Protein AF-A0A8H9LMQ4-F1 (afdb_monomer_lite)

Structure (mmCIF, N/CA/C/O backbone):
data_AF-A0A8H9LMQ4-F1
#
_entry.id   AF-A0A8H9LMQ4-F1
#
loop_
_atom_site.group_PDB
_atom_site.id
_atom_site.type_symbol
_atom_site.label_atom_id
_atom_site.label_alt_id
_atom_site.label_comp_id
_atom_site.label_asym_id
_atom_site.label_entity_id
_atom_site.label_seq_id
_atom_site.pdbx_PDB_ins_code
_atom_site.Cartn_x
_atom_site.Cartn_y
_atom_site.Cartn_z
_atom_site.occupancy
_atom_site.B_iso_or_equiv
_atom_site.auth_seq_id
_atom_site.auth_comp_id
_atom_site.auth_asym_id
_atom_site.auth_atom_id
_atom_site.pdbx_PDB_model_num
ATOM 1 N N . MET A 1 1 ? 5.317 1.967 11.834 1.00 55.34 1 MET A N 1
ATOM 2 C CA . MET A 1 1 ? 4.112 1.880 10.982 1.00 55.34 1 MET A CA 1
ATOM 3 C C . MET A 1 1 ? 3.780 0.413 10.744 1.00 55.34 1 MET A C 1
ATOM 5 O O . MET A 1 1 ? 2.697 -0.001 11.139 1.00 55.34 1 MET A O 1
ATOM 9 N N . GLU A 1 2 ? 4.756 -0.375 10.290 1.00 48.47 2 GLU A N 1
ATOM 10 C CA . GLU A 1 2 ? 4.745 -1.843 10.146 1.00 48.47 2 GLU A CA 1
ATOM 11 C C . GLU A 1 2 ? 3.933 -2.634 11.199 1.00 48.47 2 GLU A C 1
ATOM 13 O O . GLU A 1 2 ? 2.965 -3.311 10.858 1.00 48.47 2 GLU A O 1
ATOM 18 N N . GLU A 1 3 ? 4.241 -2.498 12.494 1.00 51.88 3 GLU A N 1
ATOM 19 C CA . GLU A 1 3 ? 3.579 -3.272 13.563 1.00 51.88 3 GLU A CA 1
ATOM 20 C C . GLU A 1 3 ? 2.084 -2.925 13.730 1.00 51.88 3 GLU A C 1
ATOM 22 O O . GLU A 1 3 ? 1.262 -3.785 14.047 1.00 51.88 3 GLU A O 1
ATOM 27 N N . ARG A 1 4 ? 1.702 -1.672 13.435 1.00 57.72 4 ARG A N 1
ATOM 28 C CA . ARG A 1 4 ? 0.302 -1.217 13.477 1.00 57.72 4 ARG A CA 1
ATOM 29 C C . ARG A 1 4 ? -0.478 -1.655 12.240 1.00 57.72 4 ARG A C 1
ATOM 31 O O . ARG A 1 4 ? -1.635 -2.038 12.374 1.00 57.72 4 ARG A O 1
ATOM 38 N N . ALA A 1 5 ? 0.145 -1.644 11.061 1.00 56.69 5 ALA A N 1
ATOM 39 C CA . ALA A 1 5 ? -0.484 -2.105 9.825 1.00 56.69 5 ALA A CA 1
ATOM 40 C C . ALA A 1 5 ? -0.768 -3.616 9.867 1.00 56.69 5 ALA A C 1
ATOM 42 O O . ALA A 1 5 ? -1.863 -4.051 9.512 1.00 56.69 5 ALA A O 1
ATOM 43 N N . VAL A 1 6 ? 0.179 -4.411 10.377 1.00 56.31 6 VAL A N 1
ATOM 44 C CA . VAL A 1 6 ? 0.008 -5.862 10.553 1.00 56.31 6 VAL A CA 1
ATOM 45 C C . VAL A 1 6 ? -1.068 -6.179 11.598 1.00 56.31 6 VAL A C 1
ATOM 47 O O . VAL A 1 6 ? -1.927 -7.024 11.344 1.00 56.31 6 VAL A O 1
ATOM 50 N N . ALA A 1 7 ? -1.081 -5.486 12.742 1.00 59.19 7 ALA A N 1
ATOM 51 C CA . ALA A 1 7 ? -2.100 -5.681 13.779 1.00 59.19 7 ALA A CA 1
ATOM 52 C C . ALA A 1 7 ? -3.514 -5.304 13.301 1.00 59.19 7 ALA A C 1
ATOM 54 O O . ALA A 1 7 ? -4.489 -5.984 13.622 1.00 59.19 7 ALA A O 1
ATOM 55 N N . LEU A 1 8 ? -3.621 -4.248 12.497 1.00 62.69 8 LEU A N 1
ATOM 56 C CA . LEU A 1 8 ? -4.871 -3.815 11.887 1.00 62.69 8 LEU A CA 1
ATOM 57 C C . LEU A 1 8 ? -5.372 -4.803 10.822 1.00 62.69 8 LEU A C 1
ATOM 59 O O . LEU A 1 8 ? -6.556 -5.106 10.742 1.00 62.69 8 LEU A O 1
ATOM 63 N N . LEU A 1 9 ? -4.476 -5.356 10.011 1.00 60.47 9 LEU A N 1
ATOM 64 C CA . LEU A 1 9 ? -4.834 -6.392 9.041 1.00 60.47 9 LEU A CA 1
ATOM 65 C C . LEU A 1 9 ? -5.295 -7.682 9.718 1.00 60.47 9 LEU A C 1
ATOM 67 O O . LEU A 1 9 ? -6.270 -8.297 9.280 1.00 60.47 9 LEU A O 1
ATOM 71 N N . ALA A 1 10 ? -4.640 -8.050 10.821 1.00 57.91 10 ALA A N 1
ATOM 72 C CA . ALA A 1 10 ? -5.075 -9.153 11.664 1.00 57.91 10 ALA A CA 1
ATOM 73 C C . ALA A 1 10 ? -6.469 -8.893 12.266 1.00 57.91 10 ALA A C 1
ATOM 75 O O . ALA A 1 10 ? -7.289 -9.812 12.297 1.00 57.91 10 ALA A O 1
ATOM 76 N N . SER A 1 11 ? -6.780 -7.657 12.682 1.00 57.47 11 SER A N 1
ATOM 77 C CA . SER A 1 11 ? -8.108 -7.303 13.210 1.00 57.47 11 SER A CA 1
ATOM 78 C C . SER A 1 11 ? -9.201 -7.255 12.135 1.00 57.47 11 SER A C 1
ATOM 80 O O . SER A 1 11 ? -10.357 -7.547 12.434 1.00 57.47 11 SER A O 1
ATOM 82 N N . LEU A 1 12 ? -8.844 -6.986 10.876 1.00 62.91 12 LEU A N 1
ATOM 83 C CA . LEU A 1 12 ? -9.743 -7.072 9.717 1.00 62.91 12 LEU A CA 1
ATOM 84 C C . LEU A 1 12 ? -9.986 -8.517 9.236 1.00 62.91 12 LEU A C 1
ATOM 86 O O . LEU A 1 12 ? -10.735 -8.727 8.282 1.00 62.91 12 LEU A O 1
ATOM 90 N N . GLY A 1 13 ? -9.366 -9.522 9.867 1.00 55.34 13 GLY A N 1
ATOM 91 C CA . GLY A 1 13 ? -9.514 -10.935 9.498 1.00 55.34 13 GLY A CA 1
ATOM 92 C C . GLY A 1 13 ? -8.835 -11.311 8.176 1.00 55.34 13 GLY A C 1
ATOM 93 O O . GLY A 1 13 ? -9.079 -12.392 7.634 1.00 55.34 13 GLY A O 1
ATOM 94 N N . LEU A 1 14 ? -7.978 -10.436 7.648 1.00 58.44 14 LEU A N 1
ATOM 95 C CA . LEU A 1 14 ? -7.230 -10.658 6.418 1.00 58.44 14 LEU A CA 1
ATOM 96 C C . LEU A 1 14 ? -5.926 -11.376 6.773 1.00 58.44 14 LEU A C 1
ATOM 98 O O . LEU A 1 14 ? -4.919 -10.751 7.095 1.00 58.44 14 LEU A O 1
ATOM 102 N N . GLY A 1 15 ? -5.947 -12.710 6.754 1.00 53.09 15 GLY A N 1
ATOM 103 C CA . GLY A 1 15 ? -4.730 -13.507 6.909 1.00 53.09 15 GLY A CA 1
ATOM 104 C C . GLY A 1 15 ? -3.710 -13.142 5.826 1.00 53.09 15 GLY A C 1
ATOM 105 O O . GLY A 1 15 ? -3.969 -13.353 4.641 1.00 53.09 15 GLY A O 1
ATOM 106 N N . LEU A 1 16 ? -2.573 -12.571 6.227 1.00 57.28 16 LEU A N 1
ATOM 107 C CA . LEU A 1 16 ? -1.495 -12.193 5.315 1.00 57.28 16 LEU A CA 1
ATOM 108 C C . LEU A 1 16 ? -0.723 -13.443 4.897 1.00 57.28 16 LEU A C 1
ATOM 110 O O . LEU A 1 16 ? -0.191 -14.153 5.748 1.00 57.28 16 LEU A O 1
ATOM 114 N N . ASP A 1 17 ? -0.618 -13.695 3.592 1.00 57.97 17 ASP A N 1
ATOM 115 C CA . ASP A 1 17 ? 0.272 -14.755 3.099 1.00 57.97 17 ASP A CA 1
ATOM 116 C C . ASP A 1 17 ? 1.736 -14.296 3.118 1.00 57.97 17 ASP A C 1
ATOM 118 O O . ASP A 1 17 ? 2.654 -15.114 3.206 1.00 57.97 17 ASP A O 1
ATOM 122 N N . ARG A 1 18 ? 1.967 -12.980 3.009 1.00 57.53 18 ARG A N 1
ATOM 123 C CA . ARG A 1 18 ? 3.300 -12.378 3.039 1.00 57.53 18 ARG A CA 1
ATOM 124 C C . ARG A 1 18 ? 3.230 -10.903 3.433 1.00 57.53 18 ARG A C 1
ATOM 126 O O . ARG A 1 18 ? 2.460 -10.146 2.846 1.00 57.53 18 ARG A O 1
ATOM 133 N N . THR A 1 19 ? 4.093 -10.496 4.358 1.00 55.53 19 THR A N 1
ATOM 134 C CA . THR A 1 19 ? 4.447 -9.086 4.567 1.00 55.53 19 THR A CA 1
ATOM 135 C C . THR A 1 19 ? 5.739 -8.823 3.808 1.00 55.53 19 THR A C 1
ATOM 137 O O . THR A 1 19 ? 6.712 -9.561 3.975 1.00 55.53 19 THR A O 1
ATOM 140 N N . VAL A 1 20 ? 5.747 -7.820 2.938 1.00 60.34 20 VAL A N 1
ATOM 141 C CA . VAL A 1 20 ? 6.957 -7.357 2.256 1.00 60.34 20 VAL A CA 1
ATOM 142 C C . VAL A 1 20 ? 7.180 -5.915 2.710 1.00 60.34 20 VAL A C 1
ATOM 144 O O . VAL A 1 20 ? 6.346 -5.055 2.454 1.00 60.34 20 VAL A O 1
ATOM 147 N N . GLY A 1 21 ? 8.261 -5.682 3.456 1.00 59.62 21 GLY A N 1
ATOM 148 C CA . GLY A 1 21 ? 8.653 -4.346 3.917 1.00 59.62 21 GLY A CA 1
ATOM 149 C C . GLY A 1 21 ? 9.302 -3.511 2.807 1.00 59.62 21 GLY A C 1
ATOM 150 O O . GLY A 1 21 ? 9.075 -3.758 1.620 1.00 59.62 21 GLY A O 1
ATOM 151 N N . GLU A 1 22 ? 10.151 -2.556 3.195 1.00 51.06 22 GLU A N 1
ATOM 152 C CA . GLU A 1 22 ? 10.853 -1.669 2.260 1.00 51.06 22 GLU A CA 1
ATOM 153 C C . GLU A 1 22 ? 11.614 -2.464 1.184 1.00 51.06 22 GLU A C 1
ATOM 155 O O . GLU A 1 22 ? 12.500 -3.276 1.477 1.00 51.06 22 GLU A O 1
ATOM 160 N N . VAL A 1 23 ? 11.306 -2.198 -0.087 1.00 57.22 23 VAL A N 1
ATOM 161 C CA . VAL A 1 23 ? 12.050 -2.760 -1.216 1.00 57.22 23 VAL A CA 1
ATOM 162 C C . VAL A 1 23 ? 13.326 -1.945 -1.403 1.00 57.22 23 VAL A C 1
ATOM 164 O O . VAL A 1 23 ? 13.357 -0.953 -2.122 1.00 57.22 23 VAL A O 1
ATOM 167 N N . SER A 1 24 ? 14.396 -2.347 -0.722 1.00 43.03 24 SER A N 1
ATOM 168 C CA . SER A 1 24 ? 15.693 -1.675 -0.835 1.00 43.03 24 SER A CA 1
ATOM 169 C C . SER A 1 24 ? 16.546 -2.269 -1.959 1.00 43.03 24 SER A C 1
ATOM 171 O O . SER A 1 24 ? 16.903 -3.447 -1.928 1.00 43.03 24 SER A O 1
ATOM 173 N N . GLY A 1 25 ? 16.945 -1.421 -2.910 1.00 44.28 25 GLY A N 1
ATOM 174 C CA . GLY A 1 25 ? 17.894 -1.750 -3.978 1.00 44.28 25 GLY A CA 1
ATOM 175 C C . GLY A 1 25 ? 17.208 -2.127 -5.289 1.00 44.28 25 GLY A C 1
ATOM 176 O O . GLY A 1 25 ? 16.215 -2.842 -5.282 1.00 44.28 25 GLY A O 1
ATOM 177 N N . GLY A 1 26 ? 17.747 -1.633 -6.412 1.00 48.75 26 GLY A N 1
ATOM 178 C CA . GLY A 1 26 ? 17.183 -1.694 -7.775 1.00 48.75 26 GLY A CA 1
ATOM 179 C C . GLY A 1 26 ? 17.034 -3.085 -8.412 1.00 48.75 26 GLY A C 1
ATOM 180 O O . GLY A 1 26 ? 17.274 -3.250 -9.606 1.00 48.75 26 GLY A O 1
ATOM 181 N N . GLY A 1 27 ? 16.680 -4.099 -7.625 1.00 51.47 27 GLY A N 1
ATOM 182 C CA . GLY A 1 27 ? 16.221 -5.401 -8.081 1.00 51.47 27 GLY A CA 1
ATOM 183 C C . GLY A 1 27 ? 14.693 -5.466 -8.130 1.00 51.47 27 GLY A C 1
ATOM 184 O O . GLY A 1 27 ? 13.991 -4.866 -7.320 1.00 51.47 27 GLY A O 1
ATOM 185 N N . SER A 1 28 ? 14.172 -6.238 -9.082 1.00 58.12 28 SER A N 1
ATOM 186 C CA . SER A 1 28 ? 12.753 -6.591 -9.133 1.00 58.12 28 SER A CA 1
ATOM 187 C C . SER A 1 28 ? 12.396 -7.452 -7.920 1.00 58.12 28 SER A C 1
ATOM 189 O O . SER A 1 28 ? 13.034 -8.480 -7.687 1.00 58.12 28 SER A O 1
ATOM 191 N N . VAL A 1 29 ? 11.374 -7.059 -7.154 1.00 64.19 29 VAL A N 1
ATOM 192 C CA . VAL A 1 29 ? 10.787 -7.941 -6.137 1.00 64.19 29 VAL A CA 1
ATOM 193 C C . VAL A 1 29 ? 9.787 -8.862 -6.823 1.00 64.19 29 VAL A C 1
ATOM 195 O O . VAL A 1 29 ? 8.759 -8.384 -7.308 1.00 64.19 29 VAL A O 1
ATOM 198 N N . PRO A 1 30 ? 10.040 -10.182 -6.864 1.00 65.31 30 PRO A N 1
ATOM 199 C CA . PRO A 1 30 ? 9.073 -11.123 -7.397 1.00 65.31 30 PRO A CA 1
ATOM 200 C C . PRO A 1 30 ? 7.872 -11.200 -6.448 1.00 65.31 30 PRO A C 1
ATOM 202 O O . PRO A 1 30 ? 7.944 -11.778 -5.357 1.00 65.31 30 PRO A O 1
ATOM 205 N N . LEU A 1 31 ? 6.758 -10.605 -6.874 1.00 68.38 31 LEU A N 1
ATOM 206 C CA . LEU A 1 31 ? 5.472 -10.754 -6.208 1.00 68.38 31 LEU A CA 1
ATOM 207 C C . LEU A 1 31 ? 4.856 -12.110 -6.583 1.00 68.38 31 LEU A C 1
ATOM 209 O O . LEU A 1 31 ? 4.936 -12.530 -7.740 1.00 68.38 31 LEU A O 1
ATOM 213 N N . PRO A 1 32 ? 4.236 -12.829 -5.633 1.00 65.94 32 PRO A N 1
ATOM 214 C CA . PRO A 1 32 ? 3.458 -14.012 -5.973 1.00 65.94 32 PRO A CA 1
ATOM 215 C C . PRO A 1 32 ? 2.304 -13.620 -6.907 1.00 65.94 32 PRO A C 1
ATOM 217 O O . PRO A 1 32 ? 1.667 -12.591 -6.719 1.00 65.94 32 PRO A O 1
ATOM 220 N N . ALA A 1 33 ? 1.989 -14.459 -7.896 1.00 62.94 33 ALA A N 1
ATOM 221 C CA . ALA A 1 33 ? 0.938 -14.150 -8.873 1.00 62.94 33 ALA A CA 1
ATOM 222 C C . ALA A 1 33 ? -0.489 -14.157 -8.279 1.00 62.94 33 ALA A C 1
ATOM 224 O O . ALA A 1 33 ? -1.416 -13.599 -8.868 1.00 62.94 33 ALA A O 1
ATOM 225 N N . ARG A 1 34 ? -0.695 -14.844 -7.144 1.00 65.56 34 ARG A N 1
ATOM 226 C CA . ARG A 1 34 ? -2.007 -15.016 -6.490 1.00 65.56 34 ARG A CA 1
ATOM 227 C C . ARG A 1 34 ? -1.901 -15.116 -4.957 1.00 65.56 34 ARG A C 1
ATOM 229 O O . ARG A 1 34 ? -2.223 -16.172 -4.411 1.00 65.56 34 ARG A O 1
ATOM 236 N N . PRO A 1 35 ? -1.429 -14.079 -4.247 1.00 67.25 35 PRO A N 1
ATOM 237 C CA . PRO A 1 35 ? -1.579 -14.039 -2.798 1.00 67.25 35 PRO A CA 1
ATOM 238 C C . PRO A 1 35 ? -3.068 -13.900 -2.448 1.00 67.25 35 PRO A C 1
ATOM 240 O O . PRO A 1 35 ? -3.842 -13.334 -3.215 1.00 67.25 35 PRO A O 1
ATOM 243 N N . ARG A 1 36 ? -3.491 -14.395 -1.290 1.00 68.94 36 ARG A N 1
ATOM 244 C CA . ARG A 1 36 ? -4.779 -14.052 -0.674 1.00 68.94 36 ARG A CA 1
ATOM 245 C C . ARG A 1 36 ? -4.739 -12.613 -0.174 1.00 68.94 36 ARG A C 1
ATOM 247 O O . ARG A 1 36 ? -5.671 -11.869 -0.460 1.00 68.94 36 ARG A O 1
ATOM 254 N N . ALA A 1 37 ? -3.646 -12.220 0.488 1.00 72.12 37 ALA A N 1
ATOM 255 C CA . ALA A 1 37 ? -3.375 -10.843 0.894 1.00 72.12 37 ALA A CA 1
ATOM 256 C C . ALA A 1 37 ? -1.864 -10.532 0.935 1.00 72.12 37 ALA A C 1
ATOM 258 O O . ALA A 1 37 ? -1.080 -11.341 1.441 1.00 72.12 37 ALA A O 1
ATOM 259 N N . LEU A 1 38 ? -1.467 -9.363 0.418 1.00 76.62 38 LEU A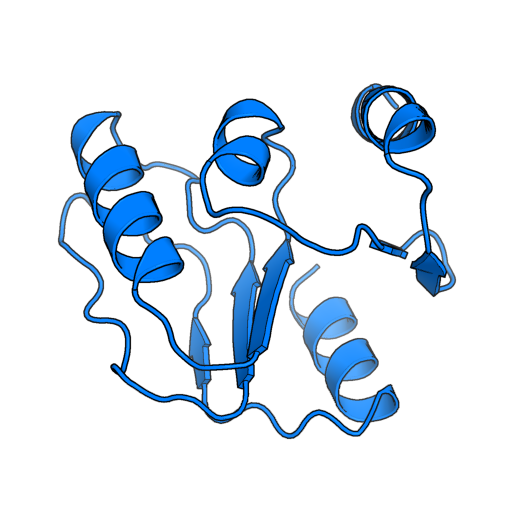 N 1
ATOM 260 C CA . LEU A 1 38 ? -0.105 -8.814 0.458 1.00 76.62 38 LEU A CA 1
ATOM 261 C C . LEU A 1 38 ? -0.115 -7.448 1.163 1.00 76.62 38 LEU A C 1
ATOM 263 O O . LEU A 1 38 ? -0.897 -6.580 0.779 1.00 76.62 38 LEU A O 1
ATOM 267 N N . LEU A 1 39 ? 0.769 -7.257 2.147 1.00 79.81 39 LEU A N 1
ATOM 268 C CA . LEU A 1 39 ? 1.038 -5.957 2.773 1.00 79.81 39 LEU A CA 1
ATOM 269 C C . LEU A 1 39 ? 2.377 -5.403 2.281 1.00 79.81 39 LEU A C 1
ATOM 271 O O . LEU A 1 39 ? 3.383 -6.112 2.349 1.00 79.81 39 LEU A O 1
ATOM 275 N N . LEU A 1 40 ? 2.370 -4.142 1.852 1.00 78.50 40 LEU A N 1
ATOM 276 C CA . LEU A 1 40 ? 3.548 -3.354 1.506 1.00 78.50 40 LEU A CA 1
ATOM 277 C C . LEU A 1 40 ? 3.644 -2.107 2.383 1.00 78.50 40 LEU A C 1
ATOM 279 O O . LEU A 1 40 ? 2.730 -1.287 2.349 1.00 78.50 40 LEU A O 1
ATOM 283 N N . ASP A 1 41 ? 4.741 -1.956 3.127 1.00 78.00 41 ASP A N 1
ATOM 284 C CA . ASP A 1 41 ? 5.059 -0.737 3.888 1.00 78.00 41 ASP A CA 1
ATOM 285 C C . ASP A 1 41 ? 6.205 0.002 3.189 1.00 78.00 41 ASP A C 1
ATOM 287 O O . ASP A 1 41 ? 7.287 -0.557 3.005 1.00 78.00 41 ASP A O 1
ATOM 291 N N . GLU A 1 42 ? 5.945 1.231 2.743 1.00 79.94 42 GLU A N 1
ATOM 292 C CA . GLU A 1 42 ? 6.906 2.101 2.056 1.00 79.94 42 GLU A CA 1
ATOM 293 C C . GLU A 1 42 ? 7.622 1.445 0.847 1.00 79.94 42 GLU A C 1
ATOM 295 O O . GLU A 1 42 ? 8.842 1.549 0.692 1.00 79.94 42 GLU A O 1
ATOM 300 N N . PRO A 1 43 ? 6.904 0.763 -0.073 1.00 75.31 43 PRO A N 1
ATOM 301 C CA . PRO A 1 43 ? 7.542 -0.122 -1.050 1.00 75.31 43 PRO A CA 1
ATOM 302 C C . PRO A 1 43 ? 8.258 0.608 -2.194 1.00 75.31 43 PRO A C 1
ATOM 304 O O . PRO A 1 43 ? 9.080 0.007 -2.877 1.00 75.31 43 PRO A O 1
ATOM 307 N N . ALA A 1 44 ? 7.950 1.887 -2.422 1.00 77.94 44 ALA A N 1
ATOM 308 C CA . ALA A 1 44 ? 8.635 2.731 -3.403 1.00 77.94 44 ALA A CA 1
ATOM 309 C C . ALA A 1 44 ? 9.814 3.511 -2.798 1.00 77.94 44 ALA A C 1
ATOM 311 O O . ALA A 1 44 ? 10.546 4.196 -3.518 1.00 77.94 44 ALA A O 1
ATOM 312 N N . ARG A 1 45 ? 10.005 3.433 -1.478 1.00 78.31 45 ARG A N 1
ATOM 313 C CA . ARG A 1 45 ? 11.037 4.189 -0.779 1.00 78.31 45 ARG A CA 1
ATOM 314 C C . ARG A 1 45 ? 12.415 3.716 -1.239 1.00 78.31 45 ARG A C 1
ATOM 316 O O . ARG A 1 45 ? 12.679 2.523 -1.317 1.00 78.31 45 ARG A O 1
ATOM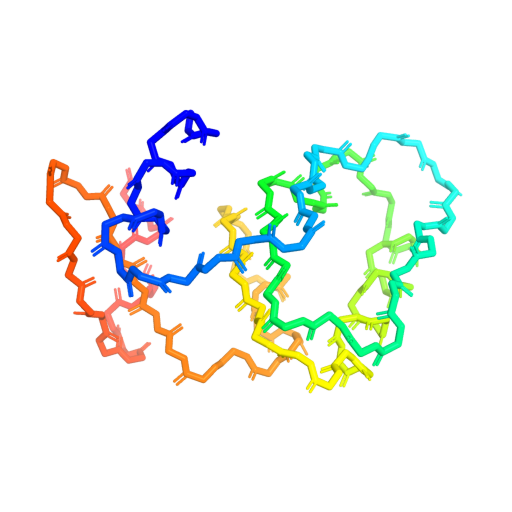 323 N N . HIS A 1 46 ? 13.293 4.668 -1.557 1.00 78.31 46 HIS A N 1
ATOM 324 C CA . HIS A 1 46 ? 14.649 4.427 -2.084 1.00 78.31 46 HIS A CA 1
ATOM 325 C C . HIS A 1 46 ? 14.725 3.765 -3.468 1.00 78.31 46 HIS A C 1
ATOM 327 O O . HIS A 1 46 ? 15.828 3.455 -3.924 1.00 78.31 46 HIS A O 1
ATOM 333 N N . LEU A 1 47 ? 13.598 3.571 -4.161 1.00 80.12 47 LEU A N 1
ATOM 334 C CA . LEU A 1 47 ? 13.596 3.056 -5.526 1.00 80.12 47 LEU A CA 1
ATOM 335 C C . LEU A 1 47 ? 13.863 4.164 -6.545 1.00 80.12 47 LEU A C 1
ATOM 337 O O . LEU A 1 47 ? 13.366 5.285 -6.441 1.00 80.12 47 LEU A O 1
ATOM 341 N N . ASP A 1 48 ? 14.619 3.825 -7.589 1.00 84.75 48 ASP A N 1
ATOM 342 C CA . ASP A 1 48 ? 14.701 4.678 -8.768 1.00 84.75 48 ASP A CA 1
ATOM 343 C C . ASP A 1 48 ? 13.406 4.600 -9.598 1.00 84.75 48 ASP A C 1
ATOM 345 O O . ASP A 1 48 ? 12.575 3.699 -9.455 1.00 84.75 48 ASP A O 1
ATOM 349 N N . ARG A 1 49 ? 13.232 5.541 -10.531 1.00 83.50 49 ARG A N 1
ATOM 350 C CA . ARG A 1 49 ? 12.024 5.601 -11.372 1.00 83.50 49 ARG A CA 1
ATOM 351 C C . ARG A 1 49 ? 11.783 4.328 -12.190 1.00 83.50 49 ARG A C 1
ATOM 353 O O . ARG A 1 49 ? 10.641 4.063 -12.558 1.00 83.50 49 ARG A O 1
ATOM 360 N N . ALA A 1 50 ? 12.829 3.588 -12.556 1.00 84.25 50 ALA A N 1
ATOM 361 C CA . ALA A 1 50 ? 12.677 2.356 -13.326 1.00 84.25 50 ALA A CA 1
ATOM 362 C C . ALA A 1 50 ? 12.125 1.227 -12.450 1.00 84.25 50 ALA A C 1
ATOM 364 O O . ALA A 1 50 ? 11.196 0.533 -12.862 1.00 84.25 50 ALA A O 1
ATOM 365 N N . SER A 1 51 ? 12.636 1.120 -11.230 1.00 82.69 51 SER A N 1
ATOM 366 C CA . SER A 1 51 ? 12.232 0.153 -10.214 1.00 82.69 51 SER A CA 1
ATOM 367 C C . SER A 1 51 ? 10.811 0.430 -9.722 1.00 82.69 51 SER A C 1
ATOM 369 O O . SER A 1 51 ? 10.014 -0.499 -9.629 1.00 82.69 51 SER A O 1
ATOM 371 N N . VAL A 1 52 ? 10.439 1.705 -9.534 1.00 84.19 52 VAL A N 1
ATOM 372 C CA . VAL A 1 52 ? 9.050 2.100 -9.226 1.00 84.19 52 VAL A CA 1
ATOM 373 C C . VAL A 1 52 ? 8.087 1.619 -10.313 1.00 84.19 52 VAL A C 1
ATOM 375 O O . VAL A 1 52 ? 7.070 1.007 -10.003 1.00 84.19 52 VAL A O 1
ATOM 378 N N . ARG A 1 53 ? 8.416 1.816 -11.599 1.00 84.56 53 ARG A N 1
ATOM 379 C CA . ARG A 1 53 ? 7.565 1.338 -12.706 1.00 84.56 53 ARG A CA 1
ATOM 380 C C . ARG A 1 53 ? 7.411 -0.182 -12.713 1.00 84.56 53 ARG A C 1
ATOM 382 O O . ARG A 1 53 ? 6.311 -0.673 -12.953 1.00 84.56 53 ARG A O 1
ATOM 389 N N . GLN A 1 54 ? 8.493 -0.919 -12.464 1.00 83.00 54 GLN A N 1
ATOM 390 C CA . GLN A 1 54 ? 8.445 -2.382 -12.397 1.00 83.00 54 GLN A CA 1
ATOM 391 C C . GLN A 1 54 ? 7.578 -2.866 -11.234 1.00 83.00 54 GLN A C 1
ATOM 393 O O . GLN A 1 54 ? 6.736 -3.742 -11.425 1.00 83.00 54 GLN A O 1
ATOM 398 N N . LEU A 1 55 ? 7.752 -2.268 -10.054 1.00 83.38 55 LEU A N 1
ATOM 399 C CA . LEU A 1 55 ? 6.958 -2.575 -8.872 1.00 83.38 55 LEU A CA 1
ATOM 400 C C . LEU A 1 55 ? 5.473 -2.313 -9.128 1.00 83.38 55 LEU A C 1
ATOM 402 O O . LEU A 1 55 ? 4.655 -3.203 -8.921 1.00 83.38 55 LEU A O 1
ATOM 406 N N . THR A 1 56 ? 5.122 -1.134 -9.638 1.00 84.31 56 THR A N 1
ATOM 407 C CA . THR A 1 56 ? 3.738 -0.803 -9.982 1.00 84.31 56 THR A CA 1
ATOM 408 C C . THR A 1 56 ? 3.139 -1.809 -10.963 1.00 84.31 56 THR A C 1
ATOM 410 O O . THR A 1 56 ? 2.026 -2.277 -10.737 1.00 84.31 56 THR A O 1
ATOM 413 N N . SER A 1 57 ? 3.868 -2.178 -12.022 1.00 84.50 57 SER A N 1
ATOM 414 C CA . SER A 1 57 ? 3.393 -3.167 -13.001 1.00 84.50 57 SER A CA 1
ATOM 415 C C . SER A 1 57 ? 3.100 -4.513 -12.333 1.00 84.50 57 SER A C 1
ATOM 417 O O . SER A 1 57 ? 2.036 -5.096 -12.539 1.00 84.50 57 SER A O 1
ATOM 419 N N . ALA A 1 58 ? 3.998 -4.981 -11.463 1.00 82.06 58 ALA A N 1
ATOM 420 C CA . ALA A 1 58 ? 3.793 -6.219 -10.719 1.00 82.06 58 ALA A CA 1
ATOM 421 C C . ALA A 1 58 ? 2.578 -6.131 -9.775 1.00 82.06 58 ALA A C 1
ATOM 423 O O . ALA A 1 58 ? 1.836 -7.103 -9.629 1.00 82.06 58 ALA A O 1
ATOM 424 N N . LEU A 1 59 ? 2.339 -4.965 -9.164 1.00 82.38 59 LEU A N 1
ATOM 425 C CA . LEU A 1 59 ? 1.177 -4.738 -8.303 1.00 82.38 59 LEU A CA 1
ATOM 426 C C . LEU A 1 59 ? -0.136 -4.742 -9.084 1.00 82.38 59 LEU A C 1
ATOM 428 O O . LEU A 1 59 ? -1.100 -5.339 -8.612 1.00 82.38 59 LEU A O 1
ATOM 432 N N . THR A 1 60 ? -0.167 -4.164 -10.288 1.00 82.25 60 THR A N 1
ATOM 433 C CA . THR A 1 60 ? -1.360 -4.203 -11.153 1.00 82.25 60 THR A CA 1
ATOM 434 C C . THR A 1 60 ? -1.715 -5.613 -11.632 1.00 82.25 60 THR A C 1
ATOM 436 O O . THR A 1 60 ? -2.877 -5.899 -11.911 1.00 82.25 60 THR A O 1
ATOM 439 N N . GLU A 1 61 ? -0.734 -6.514 -11.712 1.00 81.44 61 GLU A N 1
ATOM 440 C CA . GLU A 1 61 ? -0.942 -7.912 -12.110 1.00 81.44 61 GLU A CA 1
ATOM 441 C C . GLU A 1 61 ? -1.311 -8.828 -10.932 1.00 81.44 61 GLU A C 1
ATOM 443 O O . GLU A 1 61 ? -1.730 -9.975 -11.136 1.00 81.44 61 GLU A O 1
ATOM 448 N N . CYS A 1 62 ? -1.185 -8.335 -9.696 1.00 77.44 62 CYS A N 1
ATOM 449 C CA . CYS A 1 62 ? -1.490 -9.086 -8.489 1.00 77.44 62 CYS A CA 1
ATOM 450 C C . CYS A 1 62 ? -2.998 -9.363 -8.395 1.00 77.44 62 CYS A C 1
ATOM 452 O O . CYS A 1 62 ? -3.812 -8.456 -8.247 1.00 77.44 62 CYS A O 1
ATOM 454 N N . ARG A 1 63 ? -3.392 -10.641 -8.447 1.00 74.00 63 ARG A N 1
ATOM 455 C CA . ARG A 1 63 ? -4.810 -11.059 -8.391 1.00 74.00 63 ARG A CA 1
ATOM 456 C C . ARG A 1 63 ? -5.345 -11.266 -6.966 1.00 74.00 63 ARG A C 1
ATOM 458 O O . ARG A 1 63 ? -6.375 -11.916 -6.796 1.00 74.00 63 ARG A O 1
ATOM 465 N N . GLY A 1 64 ? -4.615 -10.784 -5.963 1.00 76.12 64 GLY A N 1
ATOM 466 C CA . GLY A 1 64 ? -4.929 -10.911 -4.539 1.00 76.12 64 GLY A CA 1
ATOM 467 C C . GLY A 1 64 ? -5.432 -9.620 -3.905 1.00 76.12 64 GLY A C 1
ATOM 468 O O . GLY A 1 64 ? -5.467 -8.579 -4.557 1.00 76.12 64 GLY A O 1
ATOM 469 N N . ALA A 1 65 ? -5.770 -9.663 -2.613 1.00 80.25 65 ALA A N 1
ATOM 470 C CA . ALA A 1 65 ? -5.931 -8.430 -1.851 1.00 80.25 65 ALA A CA 1
ATOM 471 C C . ALA A 1 65 ? -4.557 -7.770 -1.659 1.00 80.25 65 ALA A C 1
ATOM 473 O O . ALA A 1 65 ? -3.588 -8.427 -1.274 1.00 80.25 65 ALA A O 1
ATOM 474 N N . LEU A 1 66 ? -4.472 -6.473 -1.926 1.00 79.44 66 LEU A N 1
ATOM 475 C CA . LEU A 1 66 ? -3.255 -5.692 -1.764 1.00 79.44 66 LEU A CA 1
ATOM 476 C C . LEU A 1 66 ? -3.533 -4.557 -0.779 1.00 79.44 66 LEU A C 1
ATOM 478 O O . LEU A 1 66 ? -4.431 -3.750 -1.018 1.00 79.44 66 LEU A O 1
ATOM 482 N N . LEU A 1 67 ? -2.757 -4.487 0.301 1.00 81.81 67 LEU A N 1
ATOM 483 C CA . LEU A 1 67 ? -2.692 -3.313 1.162 1.00 81.81 67 LEU A CA 1
ATOM 484 C C . LEU A 1 67 ? -1.330 -2.646 0.982 1.00 81.81 67 LEU A C 1
ATOM 486 O O . LEU A 1 67 ? -0.289 -3.276 1.159 1.00 81.81 67 LEU A O 1
ATOM 490 N N . VAL A 1 68 ? -1.352 -1.364 0.635 1.00 82.69 68 VAL A N 1
ATOM 491 C CA . VAL A 1 68 ? -0.153 -0.548 0.451 1.00 82.69 68 VAL A CA 1
ATOM 492 C C . VAL A 1 68 ? -0.217 0.622 1.418 1.00 82.69 68 VAL A C 1
ATOM 494 O O . VAL A 1 68 ? -1.159 1.410 1.365 1.00 82.69 68 VAL A O 1
ATOM 497 N N . ALA A 1 69 ? 0.783 0.734 2.283 1.00 82.56 69 ALA A N 1
ATOM 498 C CA . ALA A 1 69 ? 1.051 1.914 3.086 1.00 82.56 69 ALA A CA 1
ATOM 499 C C . ALA A 1 69 ? 2.206 2.677 2.430 1.00 82.56 69 ALA A C 1
ATOM 501 O O . ALA A 1 69 ? 3.306 2.151 2.279 1.00 82.56 69 ALA A O 1
ATOM 502 N N . ALA A 1 70 ? 1.935 3.897 1.979 1.00 80.81 70 ALA A N 1
ATOM 503 C CA . ALA A 1 70 ? 2.938 4.800 1.431 1.00 80.81 70 ALA A CA 1
ATOM 504 C C . ALA A 1 70 ? 2.485 6.247 1.644 1.00 80.81 70 ALA A C 1
ATOM 506 O O . ALA A 1 70 ? 1.287 6.519 1.738 1.00 80.81 70 ALA A O 1
ATOM 507 N N . HIS A 1 71 ? 3.437 7.173 1.671 1.00 81.31 71 HIS A N 1
ATOM 508 C CA . HIS A 1 71 ? 3.169 8.614 1.712 1.00 81.31 71 HIS A CA 1
ATOM 509 C C . HIS A 1 71 ? 3.161 9.270 0.316 1.00 81.31 71 HIS A C 1
ATOM 511 O O . HIS A 1 71 ? 2.766 10.425 0.179 1.00 81.31 71 HIS A O 1
ATOM 517 N N . ASP A 1 72 ? 3.580 8.549 -0.731 1.00 82.44 72 ASP A N 1
ATOM 518 C CA . ASP A 1 72 ? 3.638 9.055 -2.107 1.00 82.44 72 ASP A CA 1
ATOM 519 C C . ASP A 1 72 ? 2.326 8.798 -2.875 1.00 82.44 72 ASP A C 1
ATOM 521 O O . ASP A 1 72 ? 2.001 7.676 -3.278 1.00 82.44 72 ASP A O 1
ATOM 525 N N . LEU A 1 73 ? 1.580 9.877 -3.118 1.00 80.25 73 LEU A N 1
ATOM 526 C CA . LEU A 1 73 ? 0.323 9.877 -3.868 1.00 80.25 73 LEU A CA 1
ATOM 527 C C . LEU A 1 73 ? 0.486 9.504 -5.345 1.00 80.25 73 LEU A C 1
ATOM 529 O O . LEU A 1 73 ? -0.412 8.873 -5.911 1.00 80.25 73 LEU A O 1
ATOM 533 N N . GLU A 1 74 ? 1.588 9.894 -5.989 1.00 81.44 74 GLU A N 1
ATOM 534 C CA . GLU A 1 74 ? 1.828 9.559 -7.397 1.00 81.44 74 GLU A CA 1
ATOM 535 C C . GLU A 1 74 ? 2.022 8.053 -7.557 1.00 81.44 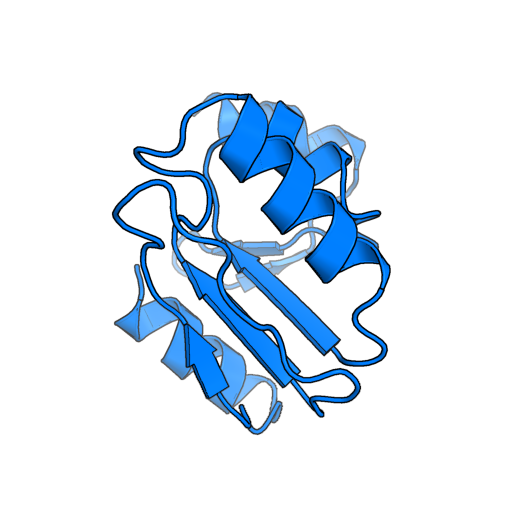74 GLU A C 1
ATOM 537 O O . GLU A 1 74 ? 1.450 7.445 -8.467 1.00 81.44 74 GLU A O 1
ATOM 542 N N . PHE A 1 75 ? 2.749 7.437 -6.624 1.00 83.75 75 PHE A N 1
ATOM 543 C CA . PHE A 1 75 ? 2.883 5.987 -6.561 1.00 83.75 75 PHE A CA 1
ATOM 544 C C . PHE A 1 75 ? 1.529 5.304 -6.324 1.00 83.75 75 PHE A C 1
ATOM 546 O O . PHE A 1 75 ? 1.149 4.423 -7.096 1.00 83.75 75 PHE A O 1
ATOM 553 N N . LEU A 1 76 ? 0.764 5.734 -5.313 1.00 83.25 76 LEU A N 1
ATOM 554 C CA . LEU A 1 76 ? -0.509 5.102 -4.933 1.00 83.25 76 LEU A CA 1
ATOM 555 C C . LEU A 1 76 ? -1.617 5.243 -5.987 1.00 83.25 76 LEU A C 1
ATOM 557 O O . LEU A 1 76 ? -2.529 4.421 -6.038 1.00 83.25 76 LEU A O 1
ATOM 561 N N . ARG A 1 77 ? -1.546 6.236 -6.876 1.00 81.94 77 ARG A N 1
ATOM 562 C CA . ARG A 1 77 ? -2.483 6.356 -8.010 1.00 81.94 77 ARG A CA 1
ATOM 563 C C . ARG A 1 77 ? -2.273 5.288 -9.076 1.00 81.94 77 ARG A C 1
ATOM 565 O O . ARG A 1 77 ? -3.189 4.988 -9.838 1.00 81.94 77 ARG A O 1
ATOM 572 N N . SER A 1 78 ? -1.075 4.728 -9.147 1.00 78.06 78 SER A N 1
ATOM 573 C CA . SER A 1 78 ? -0.656 3.884 -10.254 1.00 78.06 78 SER A CA 1
ATOM 574 C C . SER A 1 78 ? -1.171 2.429 -10.206 1.00 78.06 78 SER A C 1
ATOM 576 O O . SER A 1 78 ? -1.599 1.943 -11.252 1.00 78.06 78 SER A O 1
ATOM 578 N N . PRO A 1 79 ? -1.230 1.727 -9.052 1.00 76.88 79 PRO A N 1
ATOM 579 C CA . PRO A 1 79 ? -1.676 0.331 -8.998 1.00 76.88 79 PRO A CA 1
ATOM 580 C C . PRO A 1 79 ? -3.202 0.126 -9.067 1.00 76.88 79 PRO A C 1
ATOM 582 O O . PRO A 1 79 ? -3.657 -1.010 -8.977 1.00 76.88 79 PRO A O 1
ATOM 585 N N . GLY A 1 80 ? -4.007 1.185 -9.232 1.00 79.50 80 GLY A N 1
ATOM 586 C CA . GLY A 1 80 ? -5.470 1.064 -9.316 1.00 79.50 80 GLY A CA 1
ATOM 587 C C . GLY A 1 80 ? -6.148 0.823 -7.963 1.00 79.50 80 GLY A C 1
ATOM 588 O O . GLY A 1 80 ? -7.029 -0.027 -7.848 1.00 79.50 80 GLY A O 1
ATOM 589 N N . ILE A 1 81 ? -5.727 1.564 -6.932 1.00 83.62 81 ILE A N 1
ATOM 590 C CA . ILE A 1 81 ? -6.266 1.469 -5.568 1.00 83.62 81 ILE A CA 1
ATOM 591 C C . ILE A 1 81 ? -7.783 1.692 -5.559 1.00 83.62 81 ILE A C 1
ATOM 593 O O . ILE A 1 81 ? -8.287 2.710 -6.029 1.00 83.62 81 ILE A O 1
ATOM 597 N N . THR A 1 82 ? -8.513 0.735 -4.983 1.00 84.06 82 THR A N 1
ATOM 598 C CA . THR A 1 82 ? -9.983 0.745 -4.945 1.00 84.06 82 THR A CA 1
ATOM 599 C C . THR A 1 82 ? -10.563 1.373 -3.682 1.00 84.06 82 THR A C 1
ATOM 601 O O . THR A 1 82 ? -11.729 1.756 -3.679 1.00 84.06 82 THR A O 1
ATOM 604 N N . ARG A 1 83 ? -9.791 1.422 -2.590 1.00 84.88 83 ARG A N 1
ATOM 605 C CA . ARG A 1 83 ? -10.213 1.955 -1.287 1.00 84.88 83 ARG A CA 1
ATOM 606 C C . ARG A 1 83 ? -9.048 2.635 -0.594 1.00 84.88 83 ARG A C 1
ATOM 608 O O . ARG A 1 83 ? -7.923 2.152 -0.675 1.00 84.88 83 ARG A O 1
ATOM 615 N N . TRP A 1 84 ? -9.353 3.704 0.126 1.00 87.88 84 TRP A N 1
ATOM 616 C CA . TRP A 1 84 ? -8.383 4.475 0.888 1.00 87.88 84 TRP A CA 1
ATOM 617 C C . TRP A 1 84 ? -8.733 4.391 2.360 1.00 87.88 84 TRP A C 1
ATOM 619 O O . TRP A 1 84 ? -9.890 4.555 2.740 1.00 87.88 84 TRP A O 1
ATOM 629 N N . LEU A 1 85 ? -7.733 4.113 3.182 1.00 86.50 85 LEU A N 1
ATOM 630 C CA . LEU A 1 85 ? -7.891 3.975 4.618 1.00 86.50 85 LEU A CA 1
ATOM 631 C C . LEU A 1 85 ? -6.880 4.897 5.295 1.00 86.50 85 LEU A C 1
ATOM 633 O O . LEU A 1 85 ? -5.710 4.903 4.916 1.00 86.50 85 LEU A O 1
ATOM 637 N N . LEU A 1 86 ? -7.326 5.653 6.294 1.00 85.50 86 LEU A N 1
ATOM 638 C CA . LEU A 1 86 ? -6.465 6.455 7.155 1.00 85.50 86 LEU A CA 1
ATOM 639 C C . LEU A 1 86 ? -6.359 5.789 8.520 1.00 85.50 86 LEU A C 1
ATOM 641 O O . LEU A 1 86 ? -7.379 5.433 9.110 1.00 85.50 86 LEU A O 1
ATOM 645 N N . LEU A 1 87 ? -5.131 5.664 9.019 1.00 78.94 87 LEU A N 1
ATOM 646 C CA . LEU A 1 87 ? -4.846 5.210 10.374 1.00 78.94 87 LEU A CA 1
ATOM 647 C C . LEU A 1 87 ? -4.314 6.384 11.204 1.00 78.94 87 LEU A C 1
ATOM 649 O O . LEU A 1 87 ? -3.121 6.676 11.164 1.00 78.94 87 LEU A O 1
ATOM 653 N N . ASP A 1 88 ? -5.195 7.022 11.972 1.00 78.31 88 ASP A N 1
A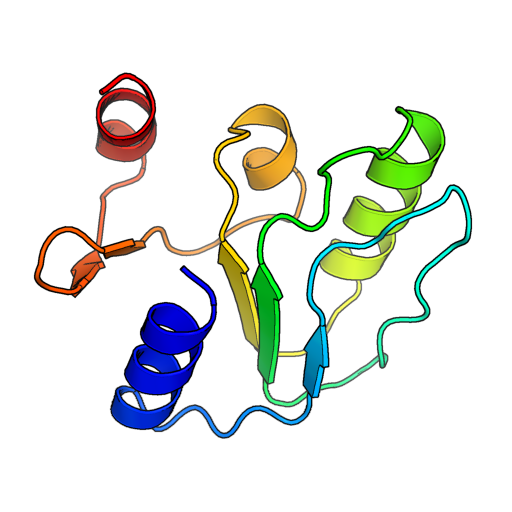TOM 654 C CA . ASP A 1 88 ? -4.867 8.121 12.893 1.00 78.31 88 ASP A CA 1
ATOM 655 C C . ASP A 1 88 ? -5.476 7.830 14.271 1.00 78.31 88 ASP A C 1
ATOM 657 O O . ASP A 1 88 ? -6.592 8.231 14.593 1.00 78.31 88 ASP A O 1
ATOM 661 N N . GLY A 1 89 ? -4.795 6.977 15.043 1.00 79.19 89 GLY A N 1
ATOM 662 C CA . GLY A 1 89 ? -5.321 6.394 16.286 1.00 79.19 89 GLY A CA 1
ATOM 663 C C . GLY A 1 89 ? -6.349 5.278 16.055 1.00 79.19 89 GLY A C 1
ATOM 664 O O . GLY A 1 89 ? -6.242 4.223 16.677 1.00 79.19 89 GLY A O 1
ATOM 665 N N . GLU A 1 90 ? -7.264 5.464 15.104 1.00 78.12 90 GLU A N 1
ATOM 666 C CA . GLU A 1 90 ? -8.217 4.462 14.614 1.00 78.12 90 GLU A CA 1
ATOM 667 C C . GLU A 1 90 ? -8.200 4.382 13.081 1.00 78.12 90 GLU A C 1
ATOM 669 O O . GLU A 1 90 ? -7.737 5.297 12.394 1.00 78.12 90 GLU A O 1
ATOM 674 N N . LEU A 1 91 ? -8.686 3.261 12.540 1.00 79.62 91 LEU A N 1
ATOM 675 C CA . LEU A 1 91 ? -8.820 3.066 11.100 1.00 79.62 91 LEU A CA 1
ATOM 676 C C . LEU A 1 91 ? -10.163 3.604 10.610 1.00 79.62 91 LEU A C 1
ATOM 678 O O . LEU A 1 91 ? -11.213 3.136 11.050 1.00 79.62 91 LEU A O 1
ATOM 682 N N . ARG A 1 92 ? -10.130 4.503 9.626 1.00 85.69 92 ARG A N 1
ATOM 683 C CA . ARG A 1 92 ? -11.328 4.985 8.925 1.00 85.69 92 ARG A CA 1
ATOM 684 C C . ARG A 1 92 ? -11.151 4.963 7.414 1.00 85.69 92 ARG A C 1
ATOM 686 O O . ARG A 1 92 ? -10.049 5.171 6.912 1.00 85.69 92 ARG A O 1
ATOM 693 N N . GLU A 1 93 ? -12.240 4.732 6.690 1.00 86.94 93 GLU A N 1
ATOM 694 C CA . GLU A 1 93 ? -12.260 4.842 5.228 1.00 86.94 93 GLU A CA 1
ATOM 695 C C . GLU A 1 93 ? -12.290 6.321 4.814 1.00 86.94 93 GLU A C 1
ATOM 697 O O . GLU A 1 93 ? -12.961 7.136 5.449 1.00 86.94 93 GLU A O 1
ATOM 702 N N . LEU A 1 94 ? -11.521 6.662 3.779 1.00 88.62 94 LEU A N 1
ATOM 703 C CA . LEU A 1 94 ? -11.494 7.985 3.159 1.00 88.62 94 LEU A CA 1
ATOM 704 C C . LEU A 1 94 ? -12.216 7.946 1.815 1.00 88.62 94 LEU A C 1
ATOM 706 O O . LEU A 1 94 ? -12.007 7.033 1.007 1.00 88.62 94 LEU A O 1
ATOM 710 N N . ALA A 1 95 ? -13.003 8.981 1.530 1.00 87.12 95 ALA A N 1
ATOM 711 C CA . ALA A 1 95 ? -13.461 9.235 0.173 1.00 87.12 95 ALA A CA 1
ATOM 712 C C . ALA A 1 95 ? -12.289 9.708 -0.702 1.00 87.12 95 ALA A C 1
ATOM 714 O O . ALA A 1 95 ? -11.359 10.355 -0.226 1.00 87.12 95 ALA A O 1
ATOM 715 N N . ALA A 1 96 ? -12.356 9.452 -2.013 1.00 78.75 96 ALA A N 1
ATOM 716 C CA . ALA A 1 96 ? -11.279 9.802 -2.946 1.00 78.75 96 ALA A CA 1
ATOM 717 C C . ALA A 1 96 ? -10.879 11.295 -2.910 1.00 78.75 96 ALA A C 1
ATOM 719 O O . ALA A 1 96 ? -9.717 11.618 -3.138 1.00 78.75 96 ALA A O 1
ATOM 720 N N . GLY A 1 97 ? -11.822 12.195 -2.601 1.00 83.44 97 GLY A N 1
ATOM 721 C CA . GLY A 1 97 ? -11.558 13.633 -2.466 1.00 83.44 97 GLY A CA 1
ATOM 722 C C . GLY A 1 97 ? -10.825 14.032 -1.180 1.00 83.44 97 GLY A C 1
ATOM 723 O O . GLY A 1 97 ? -10.185 15.075 -1.157 1.00 83.44 97 GLY A O 1
ATOM 724 N N . GLU A 1 98 ? -10.872 13.202 -0.137 1.00 85.88 98 GLU A N 1
ATOM 725 C CA . GLU A 1 98 ? -10.247 13.472 1.169 1.00 85.88 98 GLU A CA 1
ATOM 726 C C . GLU A 1 98 ? -8.793 12.972 1.233 1.00 85.88 98 GLU A C 1
ATOM 728 O O . GLU A 1 98 ? -8.031 13.354 2.119 1.00 85.88 98 GLU A O 1
ATOM 733 N N . VAL A 1 99 ? -8.387 12.123 0.282 1.00 84.62 99 VAL A N 1
ATOM 734 C CA . VAL A 1 99 ? -7.048 11.511 0.233 1.00 84.62 99 VAL A CA 1
ATOM 735 C C . VAL A 1 99 ? -5.948 12.563 0.110 1.00 84.62 99 VAL A C 1
ATOM 737 O O . VAL A 1 99 ? -4.924 12.470 0.781 1.00 84.62 99 VAL A O 1
ATOM 740 N N . G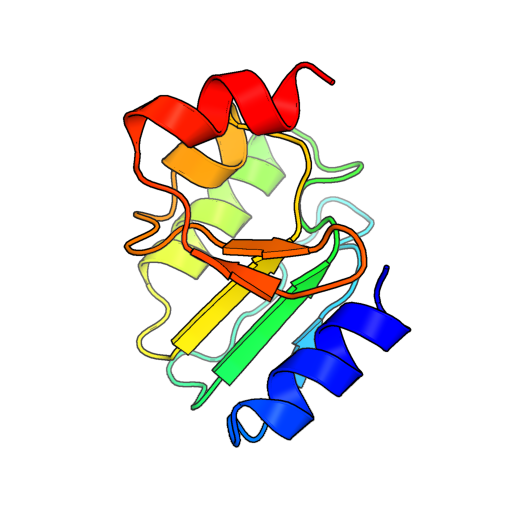LU A 1 100 ? -6.147 13.573 -0.740 1.00 82.25 100 GLU A N 1
ATOM 741 C CA . GLU A 1 100 ? -5.147 14.628 -0.934 1.00 82.25 100 GLU A CA 1
ATOM 742 C C . GLU A 1 100 ? -4.968 15.508 0.300 1.00 82.25 100 GLU A C 1
ATOM 744 O O . GLU A 1 100 ? -3.872 16.012 0.527 1.00 82.25 100 GLU A O 1
ATOM 749 N N . GLU A 1 101 ? -6.025 15.718 1.083 1.00 82.69 101 GLU A N 1
ATOM 750 C CA . GLU A 1 101 ? -5.941 16.482 2.328 1.00 82.69 101 GLU A CA 1
ATOM 751 C C . GLU A 1 101 ? -5.233 15.672 3.412 1.00 82.69 101 GLU A C 1
ATOM 753 O O . GLU A 1 101 ? -4.345 16.192 4.085 1.00 82.69 101 GLU A O 1
ATOM 758 N N . ALA A 1 102 ? -5.554 14.380 3.515 1.00 78.12 102 ALA A N 1
ATOM 759 C CA . ALA A 1 102 ? -4.957 13.478 4.493 1.00 78.12 102 ALA A CA 1
ATOM 760 C C . ALA A 1 102 ? -3.441 13.275 4.311 1.00 78.12 102 ALA A C 1
ATOM 762 O O . ALA A 1 102 ? -2.762 12.956 5.278 1.00 78.12 102 ALA A O 1
ATOM 763 N N . LEU A 1 103 ? -2.912 13.459 3.096 1.00 72.44 103 LEU A N 1
ATOM 764 C CA . LEU A 1 103 ? -1.483 13.302 2.786 1.00 72.44 103 LEU A CA 1
ATOM 765 C C . LEU A 1 103 ? -0.695 14.624 2.760 1.00 72.44 103 LEU A C 1
ATOM 767 O O . LEU A 1 103 ? 0.514 14.607 2.544 1.00 72.44 103 LEU A O 1
ATOM 771 N N . LYS A 1 104 ? -1.361 15.771 2.955 1.00 70.75 104 LYS A N 1
ATOM 772 C CA . LYS A 1 104 ? -0.717 17.095 3.072 1.00 70.75 104 LYS A CA 1
ATOM 773 C C . LYS A 1 104 ? -0.402 17.495 4.518 1.00 70.75 104 LYS A C 1
ATOM 775 O O . LYS A 1 104 ? 0.335 18.464 4.701 1.00 70.75 104 LYS A O 1
ATOM 780 N N . GLY A 1 105 ? -1.006 16.822 5.500 1.00 58.91 105 GLY A N 1
ATOM 781 C CA . GLY A 1 105 ? -0.763 17.020 6.935 1.00 58.91 105 GLY A CA 1
ATOM 782 C C . GLY A 1 105 ? 0.409 16.192 7.434 1.00 58.91 105 GLY A C 1
ATOM 783 O O . GLY A 1 105 ? 1.120 16.702 8.326 1.00 58.91 105 GLY A O 1
#

Foldseek 3Di:
DVVVVVVVCVVVVQDWPDEDEAPADQDADDDDQETQEYEYEAPCPNYDPVNLVNNLVNLLSRPHHYHYHHLDPVSVVRSPDPWDWDDDVHIDTDDPVCVVVSSVD

Organism: NCBI:txid53448

Radius of gyration: 13.39 Å; chains: 1; bounding box: 31×32×30 Å

pLDDT: mean 72.99, std 12.06, range [43.03, 88.62]

InterPro domains:
  IPR027417 P-loop containing nucleoside triphosphate hydrolase [G3DSA:3.40.50.300] (1-105)
  IPR027417 P-loop containing nucleoside triphosphate hydrolase [SSF52540] (3-88)

Sequence (105 aa):
MEERAVALLASLGLGLDRTVGEVSGGGSVPLPARPRALLLDEPARHLDRASVRQLTSALTECRGAL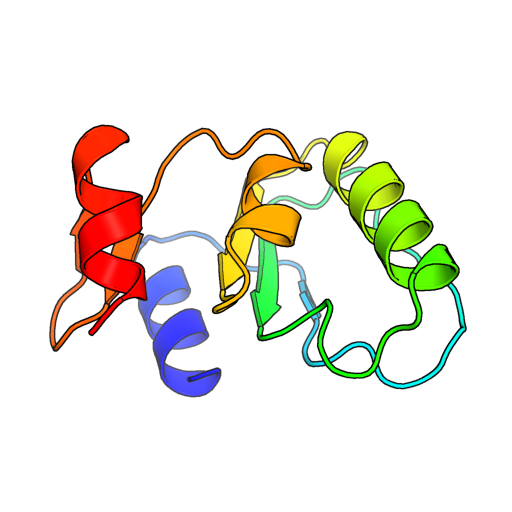LVAAHDLEFLRSPGITRWLLLDGELRELAAGEVEEALKG

Secondary structure (DSSP, 8-state):
-HHHHHHHHHHTT---SEEE----SSS-----SS-SEEEEESTTTT--HHHHHHHHHHHHH--SEEEEE-S-HHHHHTTT---EEEEESEEEEE-TTTHHHHTT-